Protein AF-A0A7S1LW09-F1 (afdb_monomer_lite)

Secondary structure (DSSP, 8-state):
---------------------------PPPSS----SS-GGG-S-PPPS-SS---SSPPPP-TTSPP-------EEEEEEEEEEE---TT-TTTTSEEEEEEEEEE--

Foldseek 3Di:
DDDDDDDDDDDDDDDDDPPPPPPDDPPDDDPDDDDDDDDPVCPPPDDDPDPDDDDPDFDDDDPVDDDDDGDADWAWDAKDWDWDADCDPPDPSHRHTDIDIDTDIGGD

Sequence (108 aa):
FGSSHTPPSASCTGPASPARTAKGTTMSHRKFERPRHGSLGFLPRKRTKHHHGKIKSFPKDDQSKPPHLTAFMSYKCGMTHIVRDVERPGSKLHKKEVAEVVSIVEAP

Structure (mmCIF, N/CA/C/O backbone):
data_AF-A0A7S1LW09-F1
#
_entry.id   AF-A0A7S1LW09-F1
#
loop_
_atom_site.group_PDB
_atom_site.id
_atom_site.type_symbol
_atom_site.label_atom_id
_atom_site.label_alt_id
_atom_site.label_comp_id
_atom_site.label_asym_id
_atom_site.label_entity_id
_atom_site.label_seq_id
_atom_site.pdbx_PDB_ins_code
_atom_site.Cartn_x
_atom_site.Cartn_y
_atom_site.Cartn_z
_atom_site.occupancy
_atom_site.B_iso_or_equiv
_atom_site.auth_seq_id
_atom_site.auth_comp_id
_atom_site.auth_asym_id
_atom_site.auth_atom_id
_atom_site.pdbx_PDB_model_num
ATOM 1 N N . PHE A 1 1 ? 34.381 -28.403 82.599 1.00 43.41 1 PHE A N 1
ATOM 2 C CA . PHE A 1 1 ? 35.621 -28.404 81.799 1.00 43.41 1 PHE A CA 1
ATOM 3 C C . PHE A 1 1 ? 35.575 -27.181 80.897 1.00 43.41 1 PHE A C 1
ATOM 5 O O . PHE A 1 1 ? 34.939 -27.233 79.861 1.00 43.41 1 PHE A O 1
ATOM 12 N N . GLY A 1 2 ? 35.891 -25.990 81.401 1.00 43.12 2 GLY A N 1
ATOM 13 C CA . GLY A 1 2 ? 37.260 -25.480 81.582 1.00 43.12 2 GLY A CA 1
ATOM 14 C C . GLY A 1 2 ? 37.463 -24.399 80.507 1.00 43.12 2 GLY A C 1
ATOM 15 O O . GLY A 1 2 ? 37.500 -24.731 79.332 1.00 43.12 2 GLY A O 1
ATOM 16 N N . SER A 1 3 ? 37.218 -23.124 80.837 1.00 38.47 3 SER A N 1
ATOM 17 C CA . SER A 1 3 ? 38.249 -22.123 81.195 1.00 38.47 3 SER A CA 1
ATOM 18 C C . SER A 1 3 ? 39.087 -21.712 79.968 1.00 38.47 3 SER A C 1
ATOM 20 O O . SER A 1 3 ? 39.876 -22.498 79.465 1.00 38.47 3 SER A O 1
ATOM 22 N N . SER A 1 4 ? 38.785 -20.570 79.339 1.00 40.53 4 SER A N 1
ATOM 23 C CA . SER A 1 4 ? 39.348 -19.231 79.633 1.00 40.53 4 SER A CA 1
ATOM 24 C C . SER A 1 4 ? 40.634 -18.931 78.853 1.00 40.53 4 SER A C 1
ATOM 26 O O . SER A 1 4 ? 41.638 -19.593 79.084 1.00 40.53 4 SER A O 1
ATOM 28 N N . HIS A 1 5 ? 40.617 -17.900 77.997 1.00 38.94 5 HIS A N 1
ATOM 29 C CA . HIS A 1 5 ? 41.483 -16.709 78.104 1.00 38.94 5 HIS A CA 1
ATOM 30 C C . HIS A 1 5 ? 41.460 -15.842 76.829 1.00 38.94 5 HIS A C 1
ATOM 32 O O . HIS A 1 5 ? 41.844 -16.274 75.748 1.00 38.94 5 HIS A O 1
ATOM 38 N N . THR A 1 6 ? 41.055 -14.581 76.993 1.00 43.38 6 THR A N 1
ATOM 39 C CA . THR A 1 6 ? 41.457 -13.412 76.180 1.00 43.38 6 THR A CA 1
ATOM 40 C C . THR A 1 6 ? 42.814 -12.874 76.683 1.00 43.38 6 THR A C 1
ATOM 42 O O . THR A 1 6 ? 43.139 -13.138 77.847 1.00 43.38 6 THR A O 1
ATOM 45 N N . PRO A 1 7 ? 43.592 -12.094 75.895 1.00 55.22 7 PRO A N 1
ATOM 46 C CA . PRO A 1 7 ? 43.450 -10.624 75.941 1.00 55.22 7 PRO A CA 1
ATOM 47 C C . PRO A 1 7 ? 43.692 -9.875 74.594 1.00 55.22 7 PRO A C 1
ATOM 49 O O . PRO A 1 7 ? 44.038 -10.495 73.589 1.00 55.22 7 PRO A O 1
ATOM 52 N N . PRO A 1 8 ? 43.462 -8.541 74.563 1.00 57.75 8 PRO A N 1
ATOM 53 C CA . PRO A 1 8 ? 43.393 -7.702 73.364 1.00 57.75 8 PRO A CA 1
ATOM 54 C C . PRO A 1 8 ? 44.680 -6.893 73.120 1.00 57.75 8 PRO A C 1
ATOM 56 O O . PRO A 1 8 ? 45.485 -6.726 74.031 1.00 57.75 8 PRO A O 1
ATOM 59 N N . SER A 1 9 ? 44.842 -6.325 71.919 1.00 39.72 9 SER A N 1
ATOM 60 C CA . SER A 1 9 ? 45.353 -4.957 71.666 1.00 39.72 9 SER A CA 1
ATOM 61 C C . SER A 1 9 ? 45.883 -4.807 70.236 1.00 39.72 9 SER A C 1
ATOM 63 O O . SER A 1 9 ? 46.749 -5.556 69.805 1.00 39.72 9 SER A O 1
ATOM 65 N N . ALA A 1 10 ? 45.359 -3.819 69.511 1.00 40.84 10 ALA A N 1
ATOM 66 C CA . ALA A 1 10 ? 46.142 -2.837 68.756 1.00 40.84 10 ALA A CA 1
ATOM 67 C C . ALA A 1 10 ? 45.172 -1.924 67.999 1.00 40.84 10 ALA A C 1
ATOM 69 O O . ALA A 1 10 ? 44.543 -2.287 67.008 1.00 40.84 10 ALA A O 1
ATOM 70 N N . SER A 1 11 ? 45.044 -0.720 68.534 1.00 46.84 11 SER A N 1
ATOM 71 C CA . SER A 1 11 ? 44.508 0.465 67.890 1.00 46.84 11 SER A CA 1
ATOM 72 C C . SER A 1 11 ? 45.220 0.754 66.565 1.00 46.84 11 SER A C 1
ATOM 74 O O . SER A 1 11 ? 46.423 1.010 66.564 1.00 46.84 11 SER A O 1
ATOM 76 N N . CYS A 1 12 ? 44.464 0.836 65.473 1.00 35.22 12 CYS A N 1
ATOM 77 C CA . CYS A 1 12 ? 44.890 1.527 64.257 1.00 35.22 12 CYS A CA 1
ATOM 78 C C . CYS A 1 12 ? 43.826 2.567 63.904 1.00 35.22 12 CYS A C 1
ATOM 80 O O . CYS A 1 12 ? 42.977 2.364 63.041 1.00 35.22 12 CYS A O 1
ATOM 82 N N . THR A 1 13 ? 43.854 3.687 64.619 1.00 47.72 13 THR A N 1
ATOM 83 C CA . THR A 1 13 ? 43.292 4.952 64.148 1.00 47.72 13 THR A CA 1
ATOM 84 C C . THR A 1 13 ? 43.984 5.330 62.839 1.00 47.72 13 THR A C 1
ATOM 86 O O . THR A 1 13 ? 45.176 5.627 62.833 1.00 47.72 13 THR A O 1
ATOM 89 N N . GLY A 1 14 ? 43.245 5.317 61.733 1.00 44.59 14 GLY A N 1
ATOM 90 C CA . GLY A 1 14 ? 43.684 5.819 60.433 1.00 44.59 14 GLY A CA 1
ATOM 91 C C . GLY A 1 14 ? 42.485 6.450 59.724 1.00 44.59 14 GLY A C 1
ATOM 92 O O . GLY A 1 14 ? 41.392 5.887 59.796 1.00 44.59 14 GLY A O 1
ATOM 93 N N . PRO A 1 15 ? 42.634 7.645 59.131 1.00 49.03 15 PRO A N 1
ATOM 94 C CA . PRO A 1 15 ? 41.510 8.523 58.841 1.00 49.03 15 PRO A CA 1
ATOM 95 C C . PRO A 1 15 ? 40.580 7.927 57.786 1.00 49.03 15 PRO A C 1
ATOM 97 O O . PRO A 1 15 ? 41.029 7.380 56.776 1.00 49.03 15 PRO A O 1
ATOM 100 N N . ALA A 1 16 ? 39.275 8.097 58.016 1.00 47.88 16 ALA A N 1
ATOM 101 C CA . ALA A 1 16 ? 38.246 7.965 57.000 1.00 47.88 16 ALA A CA 1
ATOM 102 C C . ALA A 1 16 ? 38.715 8.694 55.736 1.00 47.88 16 ALA A C 1
ATOM 104 O O . ALA A 1 16 ? 38.827 9.922 55.724 1.00 47.88 16 ALA A O 1
ATOM 105 N N . SER A 1 17 ? 39.047 7.932 54.691 1.00 46.94 17 SER A N 1
ATOM 106 C CA . SER A 1 17 ? 39.353 8.530 53.398 1.00 46.94 17 SER A CA 1
ATOM 107 C C . SER A 1 17 ? 38.125 9.326 52.970 1.00 46.94 17 SER A C 1
ATOM 109 O O . SER A 1 17 ? 37.026 8.759 52.935 1.00 46.94 17 SER A O 1
ATOM 111 N N . PRO A 1 18 ? 38.281 10.632 52.697 1.00 47.41 18 PRO A N 1
ATOM 112 C CA . PRO A 1 18 ? 37.161 11.474 52.341 1.00 47.41 18 PRO A CA 1
ATOM 113 C C . PRO A 1 18 ? 36.514 10.871 51.107 1.00 47.41 18 PRO A C 1
ATOM 115 O O . PRO A 1 18 ? 37.215 10.443 50.185 1.00 47.41 18 PRO A O 1
ATOM 118 N N . ALA A 1 19 ? 35.182 10.820 51.141 1.00 51.16 19 ALA A N 1
ATOM 119 C CA . ALA A 1 19 ? 34.329 10.502 50.015 1.00 51.16 19 ALA A CA 1
ATOM 120 C C . ALA A 1 19 ? 35.004 10.983 48.730 1.00 51.16 19 ALA A C 1
ATOM 122 O O . ALA A 1 19 ? 35.086 12.187 48.472 1.00 51.16 19 ALA A O 1
ATOM 123 N N . ARG A 1 20 ? 35.548 10.039 47.948 1.00 44.78 20 ARG A N 1
ATOM 124 C CA . ARG A 1 20 ? 35.966 10.325 46.585 1.00 44.78 20 ARG A CA 1
ATOM 125 C C . ARG A 1 20 ? 34.662 10.633 45.882 1.00 44.78 20 ARG A C 1
ATOM 127 O O . ARG A 1 20 ? 33.948 9.727 45.463 1.00 44.78 20 ARG A O 1
ATOM 134 N N . THR A 1 21 ? 34.330 11.920 45.871 1.00 50.81 21 THR A N 1
ATOM 135 C CA . THR A 1 21 ? 33.290 12.523 45.061 1.00 50.81 21 THR A CA 1
ATOM 136 C C . THR A 1 21 ? 33.355 11.814 43.727 1.00 50.81 21 THR A C 1
ATOM 138 O O . THR A 1 21 ? 34.393 11.824 43.057 1.00 50.81 21 THR A O 1
ATOM 141 N N . ALA A 1 22 ? 32.293 11.071 43.415 1.00 47.12 22 ALA A N 1
ATOM 142 C CA . ALA A 1 22 ? 32.137 10.427 42.132 1.00 47.12 22 ALA A CA 1
ATOM 143 C C . ALA A 1 22 ? 32.180 11.557 41.103 1.00 47.12 22 ALA A C 1
ATOM 145 O O . ALA A 1 22 ? 31.197 12.263 40.885 1.00 47.12 22 ALA A O 1
ATOM 146 N N . LYS A 1 23 ? 33.387 11.808 40.581 1.00 50.78 23 LYS A N 1
ATOM 147 C CA . LYS A 1 23 ? 33.665 12.747 39.505 1.00 50.78 23 LYS A CA 1
ATOM 148 C C . LYS A 1 23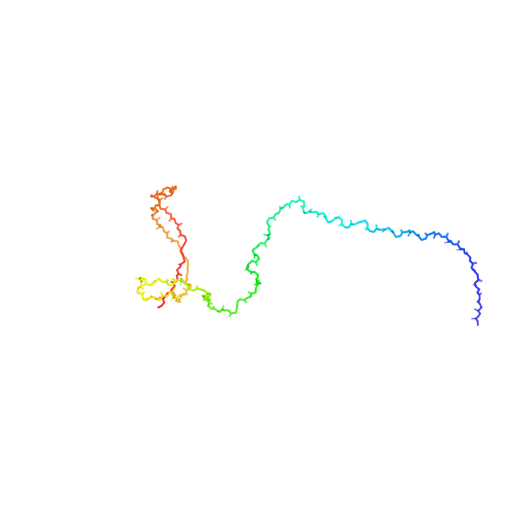 ? 32.648 12.416 38.428 1.00 50.78 23 LYS A C 1
ATOM 150 O O . LYS A 1 23 ? 32.560 11.256 38.025 1.00 50.78 23 LYS A O 1
ATOM 155 N N . GLY A 1 24 ? 31.845 13.424 38.096 1.00 51.62 24 GLY A N 1
ATOM 156 C CA . GLY A 1 24 ? 30.610 13.299 37.342 1.00 51.62 24 GLY A CA 1
ATOM 157 C C . GLY A 1 24 ? 30.719 12.308 36.197 1.00 51.62 24 GLY A C 1
ATOM 158 O O . GLY A 1 24 ? 31.720 12.269 35.483 1.00 51.62 24 GLY A O 1
ATOM 159 N N . THR A 1 25 ? 29.670 11.510 36.046 1.00 57.97 25 THR A N 1
ATOM 160 C CA . THR A 1 25 ? 29.420 10.659 34.891 1.00 57.97 25 THR A CA 1
ATOM 161 C C . THR A 1 25 ? 29.442 11.517 33.626 1.00 57.97 25 THR A C 1
ATOM 163 O O . THR A 1 25 ? 28.427 12.034 33.165 1.00 57.97 25 THR A O 1
ATOM 166 N N . THR A 1 26 ? 30.629 11.706 33.055 1.00 59.59 26 THR A N 1
ATOM 167 C CA . THR A 1 26 ? 30.815 12.225 31.708 1.00 59.59 26 THR A CA 1
ATOM 168 C C . THR A 1 26 ? 30.225 11.189 30.765 1.00 59.59 26 THR A C 1
ATOM 170 O O . THR A 1 26 ? 30.866 10.209 30.396 1.00 59.59 26 THR A O 1
ATOM 173 N N . MET A 1 27 ? 28.951 11.357 30.420 1.00 66.81 27 MET A N 1
ATOM 174 C CA . MET A 1 27 ? 28.302 10.524 29.417 1.00 66.81 27 MET A CA 1
ATOM 175 C C . MET A 1 27 ? 29.042 10.734 28.094 1.00 66.81 27 MET A C 1
ATOM 177 O O . MET A 1 27 ? 28.891 11.765 27.439 1.00 66.81 27 MET A O 1
ATOM 181 N N . SER A 1 28 ? 29.893 9.774 27.723 1.00 79.50 28 SER A N 1
ATOM 182 C CA . SER A 1 28 ? 30.578 9.786 26.436 1.00 79.50 28 SER A CA 1
ATOM 183 C C . SER A 1 28 ? 29.522 9.753 25.337 1.00 79.50 28 SER A C 1
ATOM 185 O O . SER A 1 28 ? 28.740 8.801 25.245 1.00 79.50 28 SER A O 1
ATOM 187 N N . HIS A 1 29 ? 29.485 10.794 24.512 1.00 84.94 29 HIS A N 1
ATOM 188 C CA . HIS A 1 29 ? 28.648 10.805 23.324 1.00 84.94 29 HIS A CA 1
ATOM 189 C C . HIS A 1 29 ? 29.051 9.658 22.387 1.00 84.94 29 HIS A C 1
ATOM 191 O O . HIS A 1 29 ? 30.173 9.144 22.413 1.00 84.94 29 HIS A O 1
ATOM 197 N N . ARG A 1 30 ? 28.097 9.207 21.575 1.00 86.19 30 ARG A N 1
ATOM 198 C CA . ARG A 1 30 ? 28.320 8.083 20.674 1.00 86.19 30 ARG A CA 1
ATOM 199 C C . ARG A 1 30 ? 29.436 8.424 19.680 1.00 86.19 30 ARG A C 1
ATOM 201 O O . ARG A 1 30 ? 29.327 9.415 18.973 1.00 86.19 30 ARG A O 1
ATOM 208 N N . LYS A 1 31 ? 30.449 7.552 19.583 1.00 90.19 31 LYS A N 1
ATOM 209 C CA . LYS A 1 31 ? 31.669 7.761 18.774 1.00 90.19 31 LYS A CA 1
ATOM 210 C C . LYS A 1 31 ? 31.408 8.161 17.314 1.00 90.19 31 LYS A C 1
ATOM 212 O O . LYS A 1 31 ? 32.124 8.993 16.780 1.00 90.19 31 LYS A O 1
ATOM 217 N N . PHE A 1 32 ? 30.398 7.562 16.680 1.00 93.81 32 PHE A N 1
ATOM 218 C CA . PHE A 1 32 ? 29.948 7.912 15.332 1.00 93.81 32 PHE A CA 1
ATOM 219 C C . PHE A 1 32 ? 28.427 7.950 15.298 1.00 93.81 32 PHE A C 1
ATOM 221 O O . PHE A 1 32 ? 27.768 7.058 15.849 1.00 93.81 32 PHE A O 1
ATOM 228 N N . GLU A 1 33 ? 27.861 8.948 14.632 1.00 92.88 33 GLU A N 1
ATOM 229 C CA . GLU A 1 33 ? 26.421 9.037 14.435 1.00 92.88 33 GLU A CA 1
ATOM 230 C C . GLU A 1 33 ? 25.910 7.879 13.559 1.00 92.88 33 GLU A C 1
ATOM 232 O O . GLU A 1 33 ? 26.625 7.289 12.754 1.00 92.88 33 GLU A O 1
ATOM 237 N N . ARG A 1 34 ? 24.655 7.476 13.762 1.00 95.06 34 ARG A N 1
ATOM 238 C CA . ARG A 1 34 ? 23.908 6.633 12.810 1.00 95.06 34 ARG A CA 1
ATOM 239 C C . ARG A 1 34 ? 22.428 6.972 12.922 1.00 95.06 34 ARG A C 1
ATOM 241 O O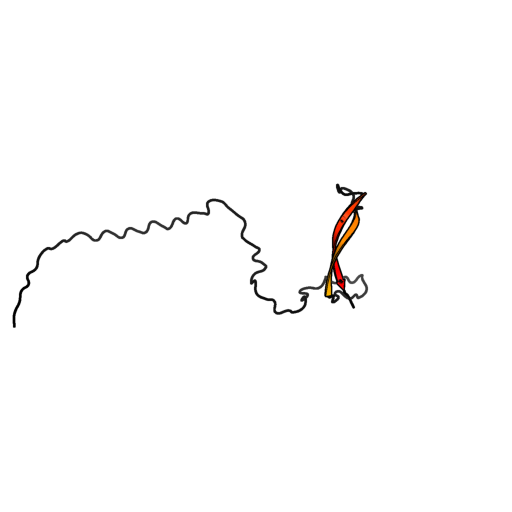 . ARG A 1 34 ? 22.002 7.303 14.035 1.00 95.06 34 ARG A O 1
ATOM 248 N N . PRO A 1 35 ? 21.652 6.802 11.844 1.00 96.12 35 PRO A N 1
ATOM 249 C CA . PRO A 1 35 ? 20.200 6.876 11.903 1.00 96.12 35 PRO A CA 1
ATOM 250 C C . PRO A 1 35 ? 19.613 5.936 12.964 1.00 96.12 35 PRO A C 1
ATOM 252 O O . PRO A 1 35 ? 20.195 4.906 13.309 1.00 96.12 35 PRO A O 1
ATOM 255 N N . ARG A 1 36 ? 18.437 6.270 13.497 1.00 93.62 36 ARG A N 1
ATOM 256 C CA . ARG A 1 36 ? 17.720 5.361 14.403 1.00 93.62 36 ARG A CA 1
ATOM 257 C C . ARG A 1 36 ? 17.293 4.092 13.656 1.00 93.62 36 ARG A C 1
ATOM 259 O O . ARG A 1 36 ? 17.010 4.129 12.461 1.00 93.62 36 ARG A O 1
ATOM 266 N N . HIS A 1 37 ? 17.230 2.967 14.367 1.00 93.25 37 HIS A N 1
ATOM 267 C CA . HIS A 1 37 ? 16.772 1.705 13.787 1.00 93.25 37 HIS A CA 1
ATOM 268 C C . HIS A 1 37 ? 15.243 1.672 13.721 1.00 93.25 37 HIS A C 1
ATOM 270 O O . HIS A 1 37 ? 14.571 1.403 14.715 1.00 93.25 37 HIS A O 1
ATOM 276 N N . GLY A 1 38 ? 14.714 1.925 12.526 1.00 94.62 38 GLY A N 1
ATOM 277 C CA . GLY A 1 38 ? 13.283 1.880 12.242 1.00 94.62 38 GLY A CA 1
ATOM 278 C C . GLY A 1 38 ? 12.553 3.191 12.533 1.00 94.62 38 GLY A C 1
ATOM 279 O O . GLY A 1 38 ? 13.072 4.109 13.167 1.00 94.62 38 GLY A O 1
ATOM 280 N N . SER A 1 39 ? 11.322 3.273 12.035 1.00 95.44 39 SER A N 1
ATOM 281 C CA . SER A 1 39 ? 10.456 4.434 12.231 1.00 95.44 39 SER A CA 1
ATOM 282 C C . SER A 1 39 ? 9.613 4.281 13.499 1.00 95.44 39 SER A C 1
ATOM 284 O O . SER A 1 39 ? 8.946 3.264 13.700 1.00 95.44 39 SER A O 1
ATOM 286 N N . LEU A 1 40 ? 9.622 5.319 14.344 1.00 95.81 40 LEU A N 1
ATOM 287 C CA . LEU A 1 40 ? 8.857 5.360 15.595 1.00 95.81 40 LEU A CA 1
ATOM 288 C C . LEU A 1 40 ? 7.346 5.528 15.362 1.00 95.81 40 LEU A C 1
ATOM 290 O O . LEU A 1 40 ? 6.560 5.159 16.227 1.00 95.81 40 LEU A O 1
ATOM 294 N N . GLY A 1 41 ? 6.928 6.017 14.189 1.00 95.81 41 GLY A N 1
ATOM 295 C CA . GLY A 1 41 ? 5.511 6.212 13.849 1.00 95.81 41 GLY A CA 1
ATOM 296 C C . GLY A 1 41 ? 4.714 4.912 13.676 1.00 95.81 41 GLY A C 1
ATOM 297 O O . GLY A 1 41 ? 3.488 4.944 13.653 1.00 95.81 41 GLY A O 1
ATOM 298 N N . PHE A 1 42 ? 5.397 3.766 13.583 1.00 94.75 42 PHE A N 1
ATOM 299 C CA . PHE A 1 42 ? 4.780 2.435 13.501 1.00 94.75 42 PHE A CA 1
ATOM 300 C C . PHE A 1 42 ? 4.837 1.669 14.833 1.00 94.75 42 PHE A C 1
ATOM 302 O O . PHE A 1 42 ? 4.577 0.464 14.874 1.00 94.75 42 PHE A O 1
ATOM 309 N N . LEU A 1 43 ? 5.200 2.345 15.928 1.00 93.94 43 LEU A N 1
ATOM 310 C CA . LEU A 1 43 ? 5.059 1.810 17.278 1.00 93.94 43 LEU A CA 1
ATOM 311 C C . LEU A 1 43 ? 3.639 2.085 17.793 1.00 93.94 43 LEU A C 1
ATOM 313 O O . LEU A 1 43 ? 3.092 3.157 17.539 1.00 93.94 43 LEU A O 1
ATOM 317 N N . PRO A 1 44 ? 3.037 1.155 18.550 1.00 94.75 44 PRO A N 1
ATOM 318 C CA . PRO A 1 44 ? 3.563 -0.148 18.964 1.00 94.75 44 PRO A CA 1
ATOM 319 C C . PRO A 1 44 ? 3.476 -1.221 17.857 1.00 94.75 44 PRO A C 1
ATOM 321 O O . PRO A 1 44 ? 2.443 -1.368 17.209 1.00 94.75 44 PRO A O 1
ATOM 324 N N . ARG A 1 45 ? 4.519 -2.057 17.706 1.00 93.19 45 ARG A N 1
ATOM 325 C CA . ARG A 1 45 ? 4.556 -3.204 16.765 1.00 93.19 45 ARG A CA 1
ATOM 326 C C . ARG A 1 45 ? 3.772 -4.415 17.300 1.00 93.19 45 ARG A C 1
ATOM 328 O O . ARG A 1 45 ? 4.319 -5.501 17.461 1.00 93.19 45 ARG A O 1
ATOM 335 N N . LYS A 1 46 ? 2.499 -4.205 17.639 1.00 96.50 46 LYS A N 1
ATOM 336 C CA . LYS A 1 46 ? 1.561 -5.249 18.085 1.00 96.50 46 LYS A CA 1
ATOM 337 C C . LYS A 1 46 ? 0.690 -5.711 16.913 1.00 96.50 46 LYS A C 1
ATOM 339 O O . LYS A 1 46 ? 0.532 -4.983 15.934 1.00 96.50 46 LYS A O 1
ATOM 344 N N . ARG A 1 47 ? 0.096 -6.906 17.021 1.00 95.88 47 ARG A N 1
ATOM 345 C CA . ARG A 1 47 ? -0.882 -7.394 16.034 1.00 95.88 47 ARG A CA 1
ATOM 346 C C . ARG A 1 47 ? -2.068 -6.427 15.959 1.00 95.88 47 ARG A C 1
ATOM 348 O O . ARG A 1 47 ? -2.557 -5.958 16.988 1.00 95.88 47 ARG A O 1
ATOM 355 N N . THR A 1 48 ? -2.518 -6.122 14.747 1.00 93.94 48 THR A N 1
ATOM 356 C CA . THR A 1 48 ? -3.689 -5.271 14.528 1.00 93.94 48 THR A CA 1
ATOM 357 C C . THR A 1 48 ? -4.952 -5.966 15.029 1.00 93.94 48 THR A C 1
ATOM 359 O O . THR A 1 48 ? -5.103 -7.178 14.894 1.00 93.94 48 THR A O 1
ATOM 362 N N . LYS A 1 49 ? -5.885 -5.189 15.589 1.00 94.81 49 LYS A N 1
ATOM 363 C CA . LYS A 1 49 ? -7.236 -5.680 15.914 1.00 94.81 49 LYS A CA 1
ATOM 364 C C . LYS A 1 49 ? -8.142 -5.754 14.680 1.00 94.81 49 LYS A C 1
ATOM 366 O O . LYS A 1 49 ? -9.130 -6.472 14.685 1.00 94.81 49 LYS A O 1
ATOM 371 N N . HIS A 1 50 ? -7.831 -4.982 13.639 1.00 94.75 50 HIS A N 1
ATOM 372 C CA . HIS A 1 50 ? -8.598 -4.961 12.397 1.00 94.75 50 HIS A CA 1
ATOM 373 C C . HIS A 1 50 ? -8.182 -6.133 11.503 1.00 94.75 50 HIS A C 1
ATOM 375 O O . HIS A 1 50 ? -6.995 -6.274 11.200 1.00 94.75 50 HIS A O 1
ATOM 381 N N . HIS A 1 51 ? -9.160 -6.955 11.112 1.00 93.12 51 HIS A N 1
ATOM 382 C CA . HIS A 1 51 ? -8.969 -8.103 10.219 1.00 93.12 51 HIS A CA 1
ATOM 383 C C . HIS A 1 51 ? -8.890 -7.692 8.743 1.00 93.12 51 HIS A C 1
ATOM 385 O O . HIS A 1 51 ? -8.134 -8.288 7.985 1.00 93.12 51 HIS A O 1
ATOM 391 N N . HIS A 1 52 ? -9.629 -6.651 8.354 1.00 92.25 52 HIS A N 1
ATOM 392 C CA . HIS A 1 52 ? -9.545 -6.005 7.044 1.00 92.25 52 HIS A CA 1
ATOM 393 C C . HIS A 1 52 ? -8.895 -4.617 7.163 1.00 92.25 52 HIS A C 1
ATOM 395 O O . HIS A 1 52 ? -8.747 -4.069 8.261 1.00 92.25 52 HIS A O 1
ATOM 401 N N . GLY A 1 53 ? -8.502 -4.034 6.027 1.00 91.69 53 GLY A N 1
ATOM 402 C CA . GLY A 1 53 ? -7.942 -2.684 5.976 1.00 91.69 53 GLY A CA 1
ATOM 403 C C . GLY A 1 53 ? -8.957 -1.642 6.448 1.00 91.69 53 GLY A C 1
ATOM 404 O O . GLY A 1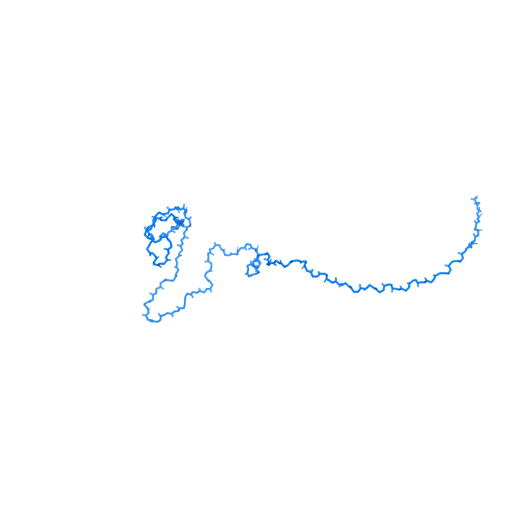 53 ? -9.969 -1.417 5.793 1.00 91.69 53 GLY A O 1
ATOM 405 N N . LYS A 1 54 ? -8.693 -0.991 7.585 1.00 94.50 54 LYS A N 1
ATOM 406 C CA . LYS A 1 54 ? -9.523 0.115 8.076 1.00 94.50 54 LYS A CA 1
ATOM 407 C C . LYS A 1 54 ? -9.105 1.424 7.408 1.00 94.50 54 LYS A C 1
ATOM 409 O O . LYS A 1 54 ? -7.997 1.910 7.644 1.00 94.50 54 LYS A O 1
ATOM 414 N N . ILE A 1 55 ? -10.018 2.029 6.655 1.00 94.12 55 ILE A N 1
ATOM 415 C CA . ILE A 1 55 ? -9.840 3.368 6.083 1.00 94.12 55 ILE A CA 1
ATOM 416 C C . ILE A 1 55 ? -9.952 4.393 7.220 1.00 94.12 55 ILE A C 1
ATOM 418 O O . ILE A 1 55 ? -10.966 4.4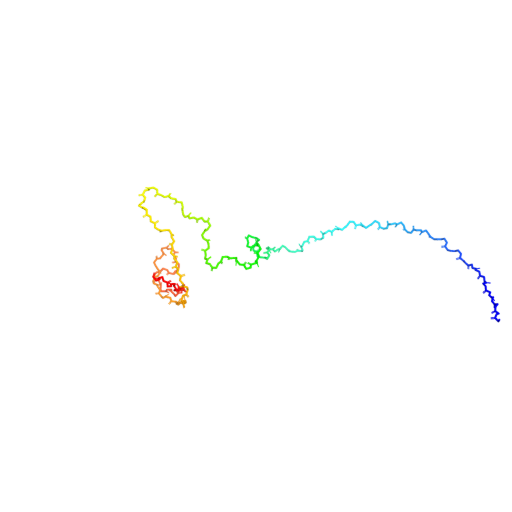60 7.910 1.00 94.12 55 ILE A O 1
ATOM 422 N N . LYS A 1 56 ? -8.879 5.155 7.468 1.00 94.44 56 LYS A N 1
ATOM 423 C CA . LYS A 1 56 ? -8.846 6.183 8.528 1.00 94.44 56 LYS A CA 1
ATOM 424 C C . LYS A 1 56 ? -9.425 7.522 8.073 1.00 94.44 56 LYS A C 1
ATOM 426 O O . LYS A 1 56 ? -9.952 8.262 8.893 1.00 94.44 56 LYS A O 1
ATOM 431 N N . SER A 1 57 ? -9.298 7.822 6.787 1.00 95.12 57 SER A N 1
ATOM 432 C CA . SER A 1 57 ? -9.751 9.059 6.161 1.00 95.12 57 SER A CA 1
ATOM 433 C C . SER A 1 57 ? -10.057 8.773 4.699 1.00 95.12 57 SER A C 1
ATOM 435 O O . SER A 1 57 ? -9.215 8.201 4.003 1.00 95.12 57 SER A O 1
ATOM 437 N N . PHE A 1 58 ? -11.240 9.166 4.248 1.00 94.69 58 PHE A N 1
ATOM 438 C CA . PHE A 1 58 ? -11.600 9.125 2.835 1.00 94.69 58 PHE A CA 1
ATOM 439 C C . PHE A 1 58 ? -11.019 10.338 2.087 1.00 94.69 58 PHE A C 1
ATOM 441 O O . PHE A 1 58 ? -10.612 11.311 2.736 1.00 94.69 58 PHE A O 1
ATOM 448 N N . PRO A 1 59 ? -10.941 10.287 0.742 1.00 93.81 59 PRO A N 1
ATOM 449 C CA . PRO A 1 59 ? -10.628 11.460 -0.068 1.00 93.81 59 PRO A CA 1
ATOM 450 C C . PRO A 1 59 ? -11.548 12.637 0.276 1.00 93.81 59 PRO A C 1
ATOM 452 O O . PRO A 1 59 ? -12.691 12.440 0.690 1.00 93.81 59 PRO A O 1
ATOM 455 N N . LYS A 1 60 ? -11.042 13.864 0.118 1.00 92.75 60 LYS A N 1
ATOM 456 C CA . LYS A 1 60 ? -11.866 15.067 0.284 1.00 92.75 60 LYS A CA 1
ATOM 457 C C . LYS A 1 60 ? -12.899 15.132 -0.836 1.00 92.75 60 LYS A C 1
ATOM 459 O O . LYS A 1 60 ? -12.582 14.789 -1.972 1.00 92.75 60 LYS A O 1
ATOM 464 N N . ASP A 1 61 ? -14.093 15.585 -0.485 1.00 92.19 61 ASP A N 1
ATOM 465 C CA . ASP A 1 61 ? -15.200 15.701 -1.423 1.00 92.19 61 ASP A CA 1
ATOM 466 C C . ASP A 1 61 ? -14.959 16.817 -2.453 1.00 92.19 61 ASP A C 1
ATOM 468 O O . ASP A 1 61 ? -14.334 17.838 -2.150 1.00 92.19 61 ASP A O 1
ATOM 472 N N . ASP A 1 62 ? -15.457 16.600 -3.666 1.00 92.25 62 ASP A N 1
ATOM 473 C CA . ASP A 1 62 ? -15.387 17.518 -4.797 1.00 92.25 62 ASP A CA 1
ATOM 474 C C . ASP A 1 62 ? -16.792 17.663 -5.383 1.00 92.25 62 ASP A C 1
ATOM 476 O O . ASP A 1 62 ? -17.275 16.796 -6.111 1.00 92.25 62 ASP A O 1
ATOM 480 N N . GLN A 1 63 ? -17.433 18.788 -5.068 1.00 91.69 63 GLN A N 1
ATOM 481 C CA . GLN A 1 63 ? -18.823 19.073 -5.432 1.00 91.69 63 GLN A CA 1
ATOM 482 C C . GLN A 1 63 ? -19.054 19.154 -6.947 1.00 91.69 63 GLN A C 1
ATOM 484 O O . GLN A 1 63 ? -20.197 19.108 -7.394 1.00 91.69 63 GLN A O 1
ATOM 489 N N . SER A 1 64 ? -17.990 19.291 -7.748 1.00 94.44 64 SER A N 1
ATOM 490 C CA . SER A 1 64 ? -18.101 19.326 -9.209 1.00 94.44 64 SER A CA 1
ATOM 491 C C . SER A 1 64 ? -18.415 17.959 -9.821 1.00 94.44 64 SER A C 1
ATOM 493 O O . SER A 1 64 ? -18.883 17.883 -10.957 1.00 94.44 64 SER A O 1
ATOM 495 N N . LYS A 1 65 ? -18.153 16.873 -9.088 1.00 91.50 65 LYS A N 1
ATOM 496 C CA . LYS A 1 65 ? -18.285 15.504 -9.586 1.00 91.50 65 LYS A CA 1
ATOM 497 C C . LYS A 1 65 ? -19.558 14.853 -9.056 1.00 91.50 65 LYS A C 1
ATOM 499 O O . LYS A 1 65 ? -19.972 15.130 -7.932 1.00 91.50 65 LYS A O 1
ATOM 504 N N . PRO A 1 66 ? -20.174 13.947 -9.836 1.00 93.62 66 PRO A N 1
ATOM 505 C CA . PRO A 1 66 ? -21.298 13.175 -9.341 1.00 93.62 66 PRO A CA 1
ATOM 506 C C . PRO A 1 66 ? -20.869 12.267 -8.171 1.00 93.62 66 PRO A C 1
ATOM 508 O O . PRO A 1 66 ? -19.689 11.894 -8.065 1.00 93.62 66 PRO A O 1
ATOM 511 N N . PRO A 1 67 ? -21.824 11.865 -7.312 1.00 94.00 67 PRO A N 1
ATOM 512 C CA . PRO A 1 67 ? -21.562 10.921 -6.233 1.00 94.00 67 PRO A CA 1
ATOM 513 C C . PRO A 1 67 ? -20.936 9.624 -6.762 1.00 94.00 67 PRO A C 1
ATOM 515 O O . PRO A 1 67 ? -21.454 9.017 -7.699 1.00 94.00 67 PRO A O 1
ATOM 518 N N . HIS A 1 68 ? -19.828 9.191 -6.157 1.00 93.44 68 HIS A N 1
ATOM 519 C CA . HIS A 1 68 ? -19.119 7.965 -6.532 1.00 93.44 68 HIS A CA 1
ATOM 520 C C . HIS A 1 68 ? -18.664 7.178 -5.300 1.00 93.44 68 HIS A C 1
ATOM 522 O O . HIS A 1 68 ? -18.417 7.734 -4.228 1.00 93.44 68 HIS A O 1
ATOM 528 N N . LEU A 1 69 ? -18.548 5.857 -5.458 1.00 93.88 69 LEU A N 1
ATOM 529 C CA . LEU A 1 69 ? -18.012 4.981 -4.420 1.00 93.88 69 LEU A CA 1
ATOM 530 C C . LEU A 1 69 ? -16.494 5.159 -4.320 1.00 93.88 69 LEU A C 1
ATOM 532 O O . LEU A 1 69 ? -15.791 5.212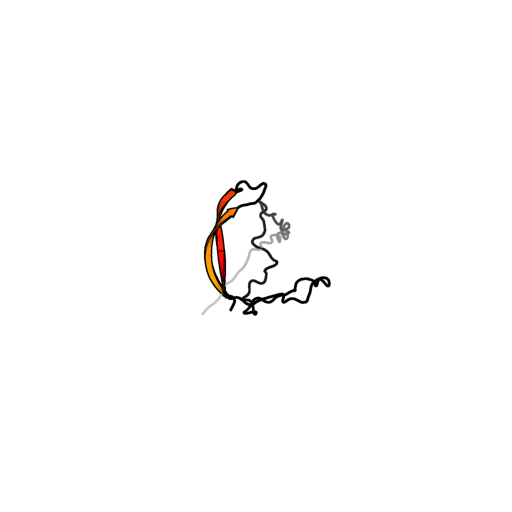 -5.327 1.00 93.88 69 LEU A O 1
ATOM 536 N N . THR A 1 70 ? -15.987 5.242 -3.094 1.00 93.31 70 THR A N 1
ATOM 537 C CA . THR A 1 70 ? -14.585 5.598 -2.821 1.00 93.31 70 THR A CA 1
ATOM 538 C C . THR A 1 70 ? -13.679 4.400 -2.553 1.00 93.31 70 THR A C 1
ATOM 540 O O . THR A 1 70 ? -12.459 4.532 -2.625 1.00 93.31 70 THR A O 1
ATOM 543 N N . ALA A 1 71 ? -14.240 3.238 -2.217 1.00 93.62 71 ALA A N 1
ATOM 544 C CA . ALA A 1 71 ? -13.474 2.051 -1.859 1.00 93.62 71 ALA A CA 1
ATOM 545 C C . ALA A 1 71 ? -14.181 0.765 -2.292 1.00 93.62 71 ALA A C 1
ATOM 547 O O . ALA A 1 71 ? -15.406 0.716 -2.382 1.00 93.62 71 ALA A O 1
ATOM 548 N N . PHE A 1 72 ? -13.385 -0.282 -2.507 1.00 93.94 72 PHE A N 1
ATOM 549 C CA . PHE A 1 72 ? -13.838 -1.608 -2.910 1.00 93.94 72 PHE A CA 1
ATOM 550 C C . PHE A 1 72 ? -13.032 -2.690 -2.174 1.00 93.94 72 PHE A C 1
ATOM 552 O O . PHE A 1 72 ? -11.847 -2.494 -1.886 1.00 93.94 72 PHE A O 1
ATOM 559 N N . MET A 1 73 ? -13.662 -3.821 -1.843 1.00 93.56 73 MET A N 1
ATOM 560 C CA . MET A 1 73 ? -13.000 -4.946 -1.174 1.00 93.56 73 MET A CA 1
ATOM 561 C C . MET A 1 73 ? -12.464 -5.944 -2.190 1.00 93.56 73 MET A C 1
ATOM 563 O O . MET A 1 73 ? -13.184 -6.380 -3.073 1.00 93.56 73 MET A O 1
ATOM 567 N N . SER A 1 74 ? -11.205 -6.337 -2.043 1.00 95.75 74 SER A N 1
ATOM 568 C CA . SER A 1 74 ? -10.548 -7.245 -2.978 1.00 95.75 74 SER A CA 1
ATOM 569 C C . SER A 1 74 ? -9.577 -8.176 -2.248 1.00 95.75 74 SER A C 1
ATOM 571 O O . SER A 1 74 ? -9.138 -7.883 -1.128 1.00 95.75 74 SER A O 1
ATOM 573 N N . TYR A 1 75 ? -9.272 -9.320 -2.857 1.00 94.75 75 TYR A N 1
ATOM 574 C CA . TYR A 1 75 ? -8.496 -10.406 -2.259 1.00 94.75 75 TYR A CA 1
ATOM 575 C C . TYR A 1 75 ? -7.206 -10.653 -3.037 1.00 94.75 75 TYR A C 1
ATOM 577 O O . TYR A 1 75 ? -7.183 -10.645 -4.263 1.00 94.75 75 TYR A O 1
ATOM 585 N N . LYS A 1 76 ? -6.093 -10.863 -2.329 1.00 95.12 76 LYS A N 1
ATOM 586 C CA . LYS A 1 76 ? -4.800 -11.120 -2.973 1.00 95.12 76 LYS A CA 1
ATOM 587 C C . LYS A 1 76 ? -4.773 -12.534 -3.561 1.00 95.12 76 LYS A C 1
ATOM 589 O O . LYS A 1 76 ? -4.811 -13.492 -2.796 1.00 95.12 76 LYS A O 1
ATOM 594 N N . CYS A 1 77 ? -4.600 -12.646 -4.878 1.00 95.75 77 CYS A N 1
ATOM 595 C CA . CYS A 1 77 ? -4.515 -13.941 -5.571 1.00 95.75 77 CYS A CA 1
ATOM 596 C C . CYS A 1 77 ? -3.072 -14.349 -5.843 1.00 95.75 77 CYS A C 1
ATOM 598 O O . CYS A 1 77 ? -2.699 -15.503 -5.665 1.00 95.75 77 CYS A O 1
ATOM 600 N N . GLY A 1 78 ? -2.237 -13.398 -6.266 1.00 96.31 78 GLY A N 1
ATOM 601 C CA . GLY A 1 78 ? -0.874 -13.714 -6.674 1.00 96.31 78 GLY A CA 1
ATOM 602 C C . GLY A 1 78 ? -0.075 -12.510 -7.142 1.00 96.31 78 GLY A C 1
ATOM 603 O O . GLY A 1 78 ? -0.500 -11.359 -7.023 1.00 96.31 78 GLY A O 1
ATOM 604 N N . MET A 1 79 ? 1.122 -12.786 -7.648 1.00 97.75 79 MET A N 1
ATOM 605 C CA . MET A 1 79 ? 2.008 -11.798 -8.252 1.00 97.75 79 MET A CA 1
ATOM 606 C C . MET A 1 79 ? 2.628 -12.393 -9.509 1.00 97.75 79 MET A C 1
ATOM 608 O O . MET A 1 79 ? 3.038 -13.551 -9.513 1.00 97.75 79 MET A O 1
ATOM 612 N N . THR A 1 80 ? 2.698 -11.589 -10.559 1.00 96.50 80 THR A N 1
ATOM 613 C CA . THR A 1 80 ? 3.309 -11.939 -11.844 1.00 96.50 80 THR A CA 1
ATOM 614 C C . THR A 1 80 ? 4.197 -10.787 -12.309 1.00 96.50 80 THR A C 1
ATOM 616 O O . THR A 1 80 ? 4.296 -9.753 -11.647 1.00 96.50 80 THR A O 1
ATOM 619 N N . HIS A 1 81 ? 4.891 -10.964 -13.428 1.00 96.56 81 HIS A N 1
ATOM 620 C CA . HIS A 1 81 ? 5.608 -9.888 -14.101 1.00 96.56 81 HIS A CA 1
ATOM 621 C C . HIS A 1 81 ? 4.937 -9.600 -15.442 1.00 96.56 81 HIS A C 1
ATOM 623 O O . HIS A 1 81 ? 4.431 -10.511 -16.094 1.00 96.56 81 HIS A O 1
ATOM 629 N N . ILE A 1 82 ? 4.918 -8.332 -15.836 1.00 95.50 82 ILE A N 1
ATOM 630 C CA . ILE A 1 82 ? 4.403 -7.889 -17.132 1.00 95.50 82 ILE A CA 1
ATOM 631 C C . ILE A 1 82 ? 5.543 -7.201 -17.867 1.00 95.50 82 ILE A C 1
ATOM 633 O O . ILE A 1 82 ? 6.262 -6.396 -17.276 1.00 95.50 82 ILE A O 1
ATOM 637 N N . VAL A 1 83 ? 5.680 -7.503 -19.154 1.00 93.88 83 VAL A N 1
ATOM 638 C CA . VAL A 1 83 ? 6.531 -6.737 -20.064 1.00 93.88 83 VAL A CA 1
ATOM 639 C C . VAL A 1 83 ? 5.689 -5.606 -20.639 1.00 93.88 83 VAL A C 1
ATOM 641 O O . VAL A 1 83 ? 4.623 -5.856 -21.201 1.00 93.88 83 VAL A O 1
ATOM 644 N N . ARG A 1 84 ? 6.118 -4.359 -20.435 1.00 92.25 84 ARG A N 1
ATOM 645 C CA . ARG A 1 84 ? 5.422 -3.172 -20.949 1.00 92.25 84 ARG A CA 1
ATOM 646 C C . ARG A 1 84 ? 6.398 -2.262 -21.674 1.00 92.25 84 ARG A C 1
ATOM 648 O O . ARG A 1 84 ? 7.526 -2.080 -21.211 1.00 92.25 84 ARG A O 1
ATOM 655 N N . ASP A 1 85 ? 5.919 -1.634 -22.739 1.00 90.19 85 ASP A N 1
ATOM 656 C CA . ASP A 1 85 ? 6.627 -0.543 -23.395 1.00 90.19 85 ASP A CA 1
ATOM 657 C C . ASP A 1 85 ? 6.529 0.725 -22.551 1.00 90.19 85 ASP A C 1
ATOM 659 O O . ASP A 1 85 ? 5.441 1.182 -22.187 1.00 90.19 85 ASP A O 1
ATOM 663 N N . VAL A 1 86 ? 7.680 1.300 -22.205 1.00 87.25 86 VAL A N 1
ATOM 664 C CA . VAL A 1 86 ? 7.723 2.511 -21.384 1.00 87.25 86 VAL A CA 1
ATOM 665 C C . VAL A 1 86 ? 7.758 3.748 -22.272 1.00 87.25 86 VAL A C 1
ATOM 667 O O . VAL A 1 86 ? 8.785 4.078 -22.868 1.00 87.25 86 VAL A O 1
ATOM 670 N N . GLU A 1 87 ? 6.655 4.495 -22.276 1.00 86.62 87 GLU A N 1
ATOM 671 C CA . GLU A 1 87 ? 6.575 5.832 -22.865 1.00 86.62 87 GLU A CA 1
ATOM 672 C C . GLU A 1 87 ? 6.636 6.905 -21.761 1.00 86.62 87 GLU A C 1
ATOM 674 O O . GLU A 1 87 ? 5.626 7.361 -21.231 1.00 86.62 87 GLU A O 1
ATOM 679 N N . ARG A 1 88 ? 7.854 7.283 -21.346 1.00 86.75 88 ARG A N 1
ATOM 680 C CA . ARG A 1 88 ? 8.103 8.340 -20.347 1.00 86.75 88 ARG A CA 1
ATOM 681 C C . ARG A 1 88 ? 9.229 9.300 -20.776 1.00 86.75 88 ARG A C 1
ATOM 683 O O . ARG A 1 88 ? 10.402 8.956 -20.583 1.00 86.75 88 ARG A O 1
ATOM 690 N N . PRO A 1 89 ? 8.911 10.495 -21.329 1.00 85.44 89 PRO A N 1
ATOM 691 C CA . PRO A 1 89 ? 9.906 11.486 -21.776 1.00 85.44 89 PRO A CA 1
ATOM 692 C C . PRO A 1 89 ? 10.888 11.859 -20.675 1.00 85.44 89 PRO A C 1
ATOM 694 O O . PRO A 1 89 ? 10.493 12.153 -19.555 1.00 85.44 89 PRO A O 1
ATOM 697 N N . GLY A 1 90 ? 12.184 11.786 -20.997 1.00 86.44 90 GLY A N 1
ATOM 698 C CA . GLY A 1 90 ? 13.287 12.026 -20.060 1.00 86.44 90 GLY A CA 1
ATOM 699 C C . GLY A 1 90 ? 13.803 10.788 -19.317 1.00 86.44 90 GLY A C 1
ATOM 700 O O . GLY A 1 90 ? 14.833 10.871 -18.653 1.00 86.44 90 GLY A O 1
ATOM 701 N N . SER A 1 91 ? 13.154 9.625 -19.439 1.00 87.12 91 SER A N 1
ATOM 702 C CA . SER A 1 91 ? 13.670 8.378 -18.862 1.00 87.12 91 SER A CA 1
ATOM 703 C C . SER A 1 91 ? 14.756 7.742 -19.740 1.00 87.12 91 SER A C 1
ATOM 705 O O . SER A 1 91 ? 14.661 7.740 -20.964 1.00 87.12 91 SER A O 1
ATOM 707 N N . LYS A 1 92 ? 15.760 7.094 -19.134 1.00 84.38 92 LYS A N 1
ATOM 708 C CA . LYS A 1 92 ? 16.734 6.249 -19.865 1.00 84.38 92 LYS A CA 1
ATOM 709 C C . LYS A 1 92 ? 16.083 5.011 -20.510 1.00 84.38 92 LYS A C 1
ATOM 711 O O . LYS A 1 92 ? 16.651 4.394 -21.414 1.00 84.38 92 LYS A O 1
ATOM 716 N N . LEU A 1 93 ? 14.907 4.634 -20.013 1.00 84.19 93 LEU A N 1
ATOM 717 C CA . LEU A 1 93 ? 14.150 3.442 -20.405 1.00 84.19 93 LEU A CA 1
ATOM 718 C C . LEU A 1 93 ? 13.067 3.745 -21.449 1.00 84.19 93 LEU A C 1
ATOM 720 O O . LEU A 1 93 ? 12.177 2.938 -21.666 1.00 84.19 93 LEU A O 1
ATOM 724 N N . HIS A 1 94 ? 13.116 4.919 -22.067 1.00 84.44 94 HIS A N 1
ATOM 725 C CA . HIS A 1 94 ? 12.100 5.355 -23.013 1.00 84.44 94 HIS A CA 1
ATOM 726 C C . HIS A 1 94 ? 12.133 4.532 -24.304 1.00 84.44 94 HIS A C 1
ATOM 728 O O . HIS A 1 94 ? 13.217 4.301 -24.844 1.00 84.44 94 HIS A O 1
ATOM 734 N N . LYS A 1 95 ? 10.958 4.109 -24.789 1.00 84.69 95 LYS A N 1
ATOM 735 C CA . LYS A 1 95 ? 10.789 3.204 -25.945 1.00 84.69 95 LYS A CA 1
ATOM 736 C C . LYS A 1 95 ? 11.544 1.875 -25.799 1.00 84.69 95 LYS A C 1
ATOM 738 O O . LYS A 1 95 ? 12.057 1.335 -26.775 1.00 84.69 95 LYS A O 1
ATOM 743 N N . LYS A 1 96 ? 11.661 1.383 -24.565 1.00 87.00 96 LYS A N 1
ATOM 744 C CA . LYS A 1 96 ? 12.217 0.065 -24.257 1.00 87.00 96 LYS A CA 1
ATOM 745 C C . LYS A 1 96 ? 11.199 -0.750 -23.481 1.00 87.00 96 LYS A C 1
ATOM 747 O O . LYS A 1 96 ? 10.449 -0.205 -22.668 1.00 87.00 96 LYS A O 1
ATOM 752 N N . GLU A 1 97 ? 11.254 -2.052 -23.701 1.00 88.75 97 GLU A N 1
ATOM 753 C CA . GLU A 1 97 ? 10.514 -3.031 -22.925 1.00 88.75 97 GLU A CA 1
ATOM 754 C C . GLU A 1 97 ? 11.124 -3.156 -21.525 1.00 88.75 97 GLU A C 1
ATOM 756 O O . GLU A 1 97 ? 12.340 -3.308 -21.359 1.00 88.75 97 GLU A O 1
ATOM 761 N N . VAL A 1 98 ? 10.277 -3.078 -20.499 1.00 89.56 98 VAL A N 1
ATOM 762 C CA . VAL A 1 98 ? 10.673 -3.276 -19.102 1.00 89.56 98 VAL A CA 1
ATOM 763 C C . VAL A 1 98 ? 9.761 -4.317 -18.469 1.00 89.56 98 VAL A C 1
ATOM 765 O O . VAL A 1 98 ? 8.538 -4.242 -18.583 1.00 89.56 98 VAL A O 1
ATOM 768 N N . ALA A 1 99 ? 10.369 -5.281 -17.777 1.00 92.94 99 ALA A N 1
ATOM 769 C CA . ALA A 1 99 ? 9.650 -6.234 -16.946 1.00 92.94 99 ALA A CA 1
ATOM 770 C C . ALA A 1 99 ? 9.367 -5.609 -15.574 1.00 92.94 99 ALA A C 1
ATOM 772 O O . ALA A 1 99 ? 10.287 -5.318 -14.807 1.00 92.94 99 ALA A O 1
ATOM 773 N N . GLU A 1 100 ? 8.091 -5.411 -15.257 1.00 92.56 100 GLU A N 1
ATOM 774 C CA . GLU A 1 100 ? 7.649 -4.886 -13.968 1.00 92.56 100 GLU A CA 1
ATOM 775 C C . GLU A 1 100 ? 6.851 -5.926 -13.187 1.00 92.56 100 GLU A C 1
ATOM 777 O O . GLU A 1 100 ? 6.040 -6.667 -13.745 1.00 92.56 100 GLU A O 1
ATOM 782 N N . VAL A 1 101 ? 7.063 -5.962 -11.871 1.00 94.44 101 VAL A N 1
ATOM 783 C CA . VAL A 1 101 ? 6.332 -6.855 -10.969 1.00 94.44 101 VAL A CA 1
ATOM 784 C C . VAL A 1 101 ? 4.956 -6.266 -10.679 1.00 94.44 101 VAL A C 1
ATOM 786 O O . VAL A 1 101 ? 4.836 -5.114 -10.261 1.00 94.44 101 VAL A O 1
ATOM 789 N N . VAL A 1 102 ? 3.916 -7.075 -10.854 1.00 96.06 102 VAL A N 1
ATOM 790 C CA . VAL A 1 102 ? 2.519 -6.701 -10.633 1.00 96.06 102 VAL A CA 1
ATOM 791 C C . VAL A 1 102 ? 1.881 -7.657 -9.629 1.00 96.06 102 VAL A C 1
ATOM 793 O O . VAL A 1 102 ? 2.181 -8.849 -9.591 1.00 96.06 102 VAL A O 1
ATOM 796 N N . SER A 1 103 ? 1.007 -7.122 -8.776 1.00 96.62 103 SER A N 1
ATOM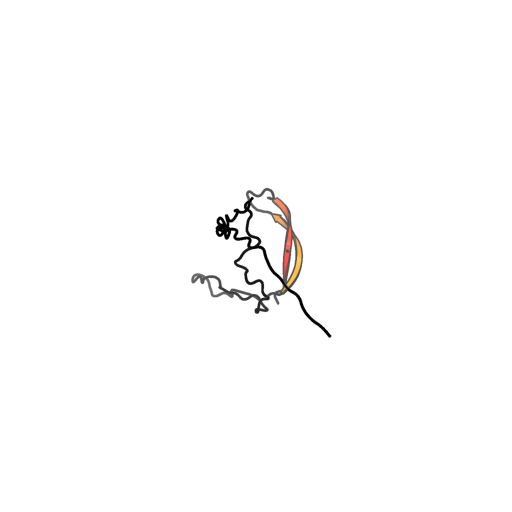 797 C CA . SER A 1 103 ? 0.162 -7.923 -7.885 1.00 96.62 103 SER A CA 1
ATOM 798 C C . SER A 1 103 ? -1.233 -8.047 -8.477 1.00 96.62 103 SER A C 1
ATOM 800 O O . SER A 1 103 ? -1.831 -7.039 -8.841 1.00 96.62 103 SER A O 1
ATOM 802 N N . ILE A 1 104 ? -1.744 -9.273 -8.540 1.00 95.75 104 ILE A N 1
ATOM 803 C CA . ILE A 1 104 ? -3.100 -9.571 -8.995 1.00 95.75 104 ILE A CA 1
ATOM 804 C C . ILE A 1 104 ? -4.006 -9.624 -7.767 1.00 95.75 104 ILE A C 1
ATOM 806 O O . ILE A 1 104 ? -3.722 -10.343 -6.798 1.00 95.75 104 ILE A O 1
ATOM 810 N N . VAL A 1 105 ? -5.085 -8.849 -7.819 1.00 96.19 105 VAL A N 1
ATOM 811 C CA . VAL A 1 105 ? -6.090 -8.765 -6.763 1.00 96.19 105 VAL A CA 1
ATOM 812 C C . VAL A 1 105 ? -7.456 -9.058 -7.379 1.00 96.19 105 VAL A C 1
ATOM 814 O O . VAL A 1 105 ? -7.847 -8.393 -8.334 1.00 96.19 105 VAL A O 1
ATOM 817 N N . GLU A 1 106 ? -8.153 -10.065 -6.862 1.00 95.69 106 GLU A N 1
ATOM 818 C CA . GLU A 1 106 ? -9.497 -10.451 -7.300 1.00 95.69 106 GLU A CA 1
ATOM 819 C C . GLU A 1 106 ? -10.554 -9.587 -6.624 1.00 95.69 106 GLU A C 1
ATOM 821 O O . GLU A 1 106 ? -10.484 -9.293 -5.426 1.00 95.69 106 GLU A O 1
ATOM 826 N N . ALA A 1 107 ? -11.527 -9.182 -7.428 1.00 93.38 107 ALA A N 1
ATOM 827 C CA . ALA A 1 107 ? -12.609 -8.283 -7.088 1.00 93.38 107 ALA A CA 1
ATOM 828 C C . ALA A 1 107 ? -13.915 -8.921 -7.597 1.00 93.38 107 ALA A C 1
ATOM 830 O O . ALA A 1 107 ? -14.154 -8.838 -8.803 1.00 93.38 107 ALA A O 1
ATOM 831 N N . PRO A 1 108 ? -14.676 -9.626 -6.735 1.00 87.50 108 PRO A N 1
ATOM 832 C CA . PRO A 1 108 ? -15.889 -10.341 -7.137 1.00 87.50 108 PRO A CA 1
ATOM 833 C C . PRO A 1 108 ? -17.059 -9.407 -7.465 1.00 87.50 108 PRO A C 1
ATOM 835 O O . PRO A 1 108 ? -17.097 -8.280 -6.919 1.00 87.50 108 PRO A O 1
#

Organism: Alexandrium catenella (NCBI:txid2925)

InterPro domains:
  IPR000597 Large ribosomal subunit protein uL3 [PF00297] (27-108)
  IPR009000 Translation protein, beta-barrel domain superfamily [SSF50447] (30-108)
  IPR044892 Ribosomal protein L3, domain 3, archaeal-type superfamily [G3DSA:4.10.960.10] (27-69)
  IPR045077 Large ribosomal subunit protein uL3, archaea/eukaryota [PTHR11363] (27-108)

Radius of gyration: 37.69 Å; chains: 1; bounding box: 68×48×108 Å

pLDDT: mean 81.29, std 20.0, range [35.22, 97.75]